Protein AF-U4LMP7-F1 (afdb_monomer_lite)

InterPro domains:
  IPR051383 Cytochrome c oxidase assembly protein COX19 [PTHR21107] (4-99)

Sequence (133 aa):
MSGFGRPPGALTFSPTPPQRGAFPLDHDGECKPIMTEYLACLKRVKGTNDMACRLIAKEYLKCRMERQLMAEDSFENLGFQDEKKAAPVSPVTEARSEAAAAASSSASNRLEELKRENARLVEERKKQEAEKR

Foldseek 3Di:
DDPPDDDPPPDPCPDDPPPVHPDPLCPVPPLVVLVVVLVVVCVVVVNDPDPVSVVSVVVSVVRSCVVVSDPDDDVVVVVDDDPVPPDDDDDDDDPDPPPPPVVVVVVVVVVVVVVVVVVVVVVVVVVVVVVVD

Radius of gyration: 27.57 Å; chains: 1; bounding box: 41×67×72 Å

Organism: Pyronema omphalodes (strain CBS 100304) (NCBI:txid1076935)

Secondary structure (DSSP, 8-state):
---TT--TT-------TTTT---TT-STTTTHHHHHHHHHHHHHTTT---HHHHHHHHHHHHHHHHTTSS----TTTTT---GGG---------S-TTSHHHHHHHHHHHHHHHHHHHHHHHHHHHHHHHHT-

Structure (mmCIF, N/CA/C/O backbone):
data_AF-U4LMP7-F1
#
_entry.id   AF-U4LMP7-F1
#
loop_
_atom_site.group_PDB
_atom_site.id
_atom_site.type_symbol
_atom_site.label_atom_id
_atom_site.label_alt_id
_atom_site.label_comp_id
_atom_site.label_asym_id
_atom_site.label_entity_id
_atom_site.label_seq_id
_atom_site.pdbx_PDB_ins_code
_atom_site.Cartn_x
_atom_site.Cartn_y
_atom_site.Cartn_z
_atom_site.occupancy
_atom_site.B_iso_or_equiv
_atom_site.auth_seq_id
_atom_site.auth_comp_id
_atom_site.auth_asym_id
_atom_site.auth_atom_id
_atom_site.pdbx_PDB_model_num
ATOM 1 N N . MET A 1 1 ? 29.467 -39.563 6.848 1.00 46.16 1 MET A N 1
ATOM 2 C CA . MET A 1 1 ? 29.168 -38.138 7.097 1.00 46.16 1 MET A CA 1
ATOM 3 C C . MET A 1 1 ? 27.807 -38.031 7.759 1.00 46.16 1 MET A C 1
ATOM 5 O O . MET A 1 1 ? 26.812 -38.446 7.184 1.00 46.16 1 MET A O 1
ATOM 9 N N . SER A 1 2 ? 27.826 -37.569 9.004 1.00 45.41 2 SER A N 1
ATOM 10 C CA . SER A 1 2 ? 26.698 -37.333 9.901 1.00 45.41 2 SER A CA 1
ATOM 11 C C . SER A 1 2 ? 25.654 -36.367 9.334 1.00 45.41 2 SER A C 1
ATOM 13 O O . SER A 1 2 ? 25.993 -35.248 8.970 1.00 45.41 2 SER A O 1
ATOM 15 N N . GLY A 1 3 ? 24.386 -36.776 9.353 1.00 61.34 3 GLY A N 1
ATOM 16 C CA . GLY A 1 3 ? 23.212 -35.907 9.225 1.00 61.34 3 GLY A CA 1
ATOM 17 C C . GLY A 1 3 ? 22.271 -36.118 10.413 1.00 61.34 3 GLY A C 1
ATOM 18 O O . GLY A 1 3 ? 21.114 -36.483 10.230 1.00 61.34 3 GLY A O 1
ATOM 19 N N . PHE A 1 4 ? 22.799 -35.981 11.634 1.00 54.69 4 PHE A N 1
ATOM 20 C CA . PHE A 1 4 ? 22.020 -36.026 12.873 1.00 54.69 4 PHE A CA 1
ATOM 21 C C . PHE A 1 4 ? 21.082 -34.808 12.919 1.00 54.69 4 PHE A C 1
ATOM 23 O O . PHE A 1 4 ? 21.565 -33.679 12.906 1.00 54.69 4 PHE A O 1
ATOM 30 N N . GLY A 1 5 ? 19.760 -35.028 12.975 1.00 63.28 5 GLY A N 1
ATOM 31 C CA . GLY A 1 5 ? 18.809 -33.968 13.349 1.00 63.28 5 GLY A CA 1
ATOM 32 C C . GLY A 1 5 ? 17.424 -33.954 12.693 1.00 63.28 5 GLY A C 1
ATOM 33 O O . GLY A 1 5 ? 16.629 -33.089 13.044 1.00 63.28 5 GLY A O 1
ATOM 34 N N . ARG A 1 6 ? 17.081 -34.857 11.764 1.00 64.62 6 ARG A N 1
ATOM 35 C CA . ARG A 1 6 ? 15.766 -34.816 11.094 1.00 64.62 6 ARG A CA 1
ATOM 36 C C . ARG A 1 6 ? 14.890 -36.004 11.521 1.00 64.62 6 ARG A C 1
ATOM 38 O O . ARG A 1 6 ? 15.272 -37.137 11.234 1.00 64.62 6 ARG A O 1
ATOM 45 N N . PRO A 1 7 ? 13.753 -35.787 12.214 1.00 69.69 7 PRO A N 1
ATOM 46 C CA . PRO A 1 7 ? 12.881 -36.881 12.628 1.00 69.69 7 PRO A CA 1
ATOM 47 C C . PRO A 1 7 ? 12.277 -37.593 11.401 1.00 69.69 7 PRO A C 1
ATOM 49 O O . PRO A 1 7 ? 11.914 -36.929 10.420 1.00 69.69 7 PRO A O 1
ATOM 52 N N . PRO A 1 8 ? 12.169 -38.934 11.424 1.00 52.03 8 PRO A N 1
ATOM 53 C CA . PRO A 1 8 ? 11.615 -39.713 10.324 1.00 52.03 8 PRO A CA 1
ATOM 54 C C . PRO A 1 8 ? 10.095 -39.516 10.297 1.00 52.03 8 PRO A C 1
ATOM 56 O O . PRO A 1 8 ? 9.380 -40.038 11.144 1.00 52.03 8 PRO A O 1
ATOM 59 N N . GLY A 1 9 ? 9.603 -38.714 9.351 1.00 57.78 9 GLY A N 1
ATOM 60 C CA . GLY A 1 9 ? 8.164 -38.459 9.206 1.00 57.78 9 GLY A CA 1
ATOM 61 C C . GLY A 1 9 ? 7.772 -37.056 8.747 1.00 57.78 9 GLY A C 1
ATOM 62 O O . GLY A 1 9 ? 6.583 -36.782 8.626 1.00 57.78 9 GLY A O 1
ATOM 63 N N . ALA A 1 10 ? 8.727 -36.161 8.467 1.00 59.50 10 ALA A N 1
ATOM 64 C CA . ALA A 1 10 ? 8.430 -34.862 7.865 1.00 59.50 10 ALA A CA 1
ATOM 65 C C . ALA A 1 10 ? 7.956 -35.039 6.410 1.00 59.50 10 ALA A C 1
ATOM 67 O O . ALA A 1 10 ? 8.739 -34.912 5.466 1.00 59.50 10 ALA A O 1
ATOM 68 N N . LEU A 1 11 ? 6.668 -35.356 6.250 1.00 59.97 11 LEU A N 1
ATOM 69 C CA . LEU A 1 11 ? 5.935 -35.212 5.003 1.00 59.97 11 LEU A CA 1
ATOM 70 C C . LEU A 1 11 ? 6.183 -33.787 4.512 1.00 59.97 11 LEU A C 1
ATOM 72 O O . LEU A 1 11 ? 5.855 -32.816 5.196 1.00 59.97 11 LEU A O 1
ATOM 76 N N . THR A 1 12 ? 6.794 -33.651 3.341 1.00 62.03 12 THR A N 1
ATOM 77 C CA . THR A 1 12 ? 6.853 -32.390 2.605 1.00 62.03 12 THR A CA 1
ATOM 78 C C . THR A 1 12 ? 5.440 -32.058 2.136 1.00 62.03 12 THR A C 1
ATOM 80 O O . THR A 1 12 ? 5.097 -32.231 0.971 1.00 62.03 12 THR A O 1
ATOM 83 N N . PHE A 1 13 ? 4.586 -31.643 3.068 1.00 59.53 13 PHE A N 1
ATOM 84 C CA . PHE A 1 13 ? 3.285 -31.085 2.765 1.00 59.53 13 PHE A CA 1
ATOM 85 C C . PHE A 1 13 ? 3.530 -29.636 2.371 1.00 59.53 13 PHE A C 1
ATOM 87 O O . PHE A 1 13 ? 3.529 -28.734 3.207 1.00 59.53 13 PHE A O 1
ATOM 94 N N . SER A 1 14 ? 3.821 -29.421 1.092 1.00 60.25 14 SER A N 1
ATOM 95 C CA . SER A 1 14 ? 3.554 -28.131 0.472 1.00 60.25 14 SER A CA 1
ATOM 96 C C . SER A 1 14 ? 2.038 -27.972 0.535 1.00 60.25 14 SER A C 1
ATOM 98 O O . SER A 1 14 ? 1.348 -28.690 -0.189 1.00 60.25 14 SER A O 1
ATOM 100 N N . PRO A 1 15 ? 1.483 -27.148 1.440 1.00 57.06 15 PRO A N 1
ATOM 101 C CA . PRO A 1 15 ? 0.041 -27.048 1.535 1.00 57.06 15 PRO A CA 1
ATOM 102 C C . PRO A 1 15 ? -0.488 -26.532 0.204 1.00 57.06 15 PRO A C 1
ATOM 104 O O . PRO A 1 15 ? -0.069 -25.478 -0.276 1.00 57.06 15 PRO A O 1
ATOM 107 N N . THR A 1 16 ? -1.414 -27.275 -0.388 1.00 58.03 16 THR A N 1
ATOM 108 C CA . THR A 1 16 ? -2.254 -26.760 -1.462 1.00 58.03 16 THR A CA 1
ATOM 109 C C . THR A 1 16 ? -3.022 -25.550 -0.911 1.00 58.03 16 THR A C 1
ATOM 111 O O . THR A 1 16 ? -3.721 -25.695 0.101 1.00 58.03 16 THR A O 1
ATOM 114 N N . PRO A 1 17 ? -2.888 -24.352 -1.510 1.00 60.59 17 PRO A N 1
ATOM 115 C CA . PRO A 1 17 ? -3.699 -23.188 -1.149 1.00 60.59 17 PRO A CA 1
ATOM 116 C C . PRO A 1 17 ? -5.164 -23.563 -1.402 1.00 60.59 17 PRO A C 1
ATOM 118 O O . PRO A 1 17 ? -5.506 -23.856 -2.547 1.00 60.59 17 PRO A O 1
ATOM 121 N N . PRO A 1 18 ? -5.967 -23.784 -0.344 1.00 58.97 18 PRO A N 1
ATOM 122 C CA . PRO A 1 18 ? -6.523 -22.737 0.520 1.00 58.97 18 PRO A CA 1
ATOM 123 C C . PRO A 1 18 ? -6.313 -22.970 2.032 1.00 58.97 18 PRO A C 1
ATOM 125 O O . PRO A 1 18 ? -6.780 -22.180 2.847 1.00 58.97 18 PRO A O 1
ATOM 128 N N . GLN A 1 19 ? -5.591 -24.021 2.442 1.00 54.03 19 GLN A N 1
ATOM 129 C CA . GLN A 1 19 ? -5.503 -24.410 3.862 1.00 54.03 19 GLN A CA 1
ATOM 130 C C . GLN A 1 19 ? -4.671 -23.477 4.758 1.00 54.03 19 GLN A C 1
ATOM 132 O O . GLN A 1 19 ? -4.790 -23.549 5.977 1.00 54.03 19 GLN A O 1
ATOM 137 N N . ARG A 1 20 ? -3.837 -22.595 4.193 1.00 58.16 20 ARG A N 1
ATOM 138 C CA . ARG A 1 20 ? -3.100 -21.578 4.972 1.00 58.16 20 ARG A CA 1
ATOM 139 C C . ARG A 1 20 ? -3.718 -20.181 4.928 1.00 58.16 20 ARG A C 1
ATOM 141 O O . ARG A 1 20 ? -3.137 -19.271 5.504 1.00 58.16 20 ARG A O 1
ATOM 148 N N . GLY A 1 21 ? -4.883 -20.034 4.291 1.00 53.75 21 GLY A N 1
ATOM 149 C CA . GLY A 1 21 ? -5.523 -18.743 4.072 1.00 53.75 21 GLY A CA 1
ATOM 150 C C . GLY A 1 21 ? -4.747 -17.913 3.052 1.00 53.75 21 GLY A C 1
ATOM 151 O O . GLY A 1 21 ? -3.651 -17.430 3.324 1.00 53.75 21 GLY A O 1
ATOM 152 N N . ALA A 1 22 ? -5.320 -17.716 1.865 1.00 60.25 22 ALA A N 1
ATOM 153 C CA . ALA A 1 22 ? -5.010 -16.498 1.131 1.00 60.25 22 ALA A CA 1
ATOM 154 C C . ALA A 1 22 ? -5.530 -15.371 2.024 1.00 60.25 22 ALA A C 1
ATOM 156 O O . ALA A 1 22 ? -6.730 -15.295 2.286 1.00 60.25 22 ALA A O 1
ATOM 157 N N . PHE A 1 23 ? -4.613 -14.627 2.638 1.00 48.81 23 PHE A N 1
ATOM 158 C CA . PHE A 1 23 ? -4.966 -13.567 3.569 1.00 48.81 23 PHE A CA 1
ATOM 159 C C . PHE A 1 23 ? -5.995 -12.651 2.878 1.00 48.81 23 PHE A C 1
ATOM 161 O O . PHE A 1 23 ? -5.770 -12.313 1.715 1.00 48.81 23 PHE A O 1
ATOM 168 N N . PRO A 1 24 ? -7.095 -12.247 3.537 1.00 64.50 24 PRO A N 1
ATOM 169 C CA . PRO A 1 24 ? -8.194 -11.485 2.923 1.00 64.50 24 PRO A CA 1
ATOM 170 C C . PRO A 1 24 ? -7.808 -10.177 2.197 1.00 64.50 24 PRO A C 1
ATOM 172 O O . PRO A 1 24 ? -8.667 -9.552 1.591 1.00 64.50 24 PRO A O 1
ATOM 175 N N . LEU A 1 25 ? -6.539 -9.747 2.260 1.00 61.91 25 LEU A N 1
ATOM 176 C CA . LEU A 1 25 ? -5.982 -8.610 1.512 1.00 61.91 25 LEU A CA 1
ATOM 177 C C . LEU A 1 25 ? -5.578 -8.932 0.064 1.00 61.91 25 LEU A C 1
ATOM 179 O O . LEU A 1 25 ? -5.312 -7.998 -0.687 1.00 61.91 25 LEU A O 1
ATOM 183 N N . ASP A 1 26 ? -5.470 -10.201 -0.334 1.00 62.09 26 ASP A N 1
ATOM 184 C CA . ASP A 1 26 ? -5.129 -10.591 -1.713 1.00 62.09 26 ASP A CA 1
ATOM 185 C C . ASP A 1 26 ? -6.411 -10.991 -2.458 1.00 62.09 26 ASP A C 1
ATOM 187 O O . ASP A 1 26 ? -6.588 -12.127 -2.900 1.00 62.09 26 ASP A O 1
ATOM 191 N N . HIS A 1 27 ? -7.345 -10.040 -2.537 1.00 61.75 27 HIS A N 1
ATOM 192 C CA . HIS A 1 27 ? -8.540 -10.147 -3.367 1.00 61.75 27 HIS A CA 1
ATOM 193 C C . HIS A 1 27 ? -8.081 -10.207 -4.831 1.00 61.75 27 HIS A C 1
ATOM 195 O O . HIS A 1 27 ? -7.633 -9.216 -5.404 1.00 61.75 27 HIS A O 1
ATOM 201 N N . ASP A 1 28 ? -8.051 -11.423 -5.381 1.00 71.12 28 ASP A N 1
ATOM 202 C CA . ASP A 1 28 ? -7.854 -11.787 -6.793 1.00 71.12 28 ASP A CA 1
ATOM 203 C C . ASP A 1 28 ? -6.539 -11.338 -7.470 1.00 71.12 28 ASP A C 1
ATOM 205 O O . ASP A 1 28 ? -6.179 -11.807 -8.552 1.00 71.12 28 ASP A O 1
ATOM 209 N N . GLY A 1 29 ? -5.719 -10.530 -6.798 1.00 83.88 29 GLY A N 1
ATOM 210 C CA . GLY A 1 29 ? -4.468 -10.009 -7.324 1.00 83.88 29 GLY A CA 1
ATOM 211 C C . GLY A 1 29 ? -4.620 -8.849 -8.299 1.00 83.88 29 GLY A C 1
ATOM 212 O O . GLY A 1 29 ? -3.830 -8.753 -9.237 1.00 83.88 29 GLY A O 1
ATOM 213 N N . GLU A 1 30 ? -5.588 -7.961 -8.084 1.00 85.50 30 GLU A N 1
ATOM 214 C CA . GLU A 1 30 ? -5.858 -6.816 -8.968 1.00 85.50 30 GLU A CA 1
ATOM 215 C C . GLU A 1 30 ? -4.627 -5.916 -9.201 1.00 85.50 30 GLU A C 1
ATOM 217 O O . GLU A 1 30 ? -4.406 -5.431 -10.308 1.00 85.50 30 GLU A O 1
ATOM 222 N N . CYS A 1 31 ? -3.771 -5.748 -8.185 1.00 90.75 31 CYS A N 1
ATOM 223 C CA . CYS A 1 31 ? -2.555 -4.927 -8.261 1.00 90.75 31 CYS A CA 1
ATOM 224 C C . CYS A 1 31 ? -1.273 -5.723 -8.590 1.00 90.75 31 CYS A C 1
ATOM 226 O O . CYS A 1 31 ? -0.173 -5.162 -8.570 1.00 90.75 31 CYS A O 1
ATOM 228 N N . LYS A 1 32 ? -1.380 -7.023 -8.919 1.00 90.38 32 LYS A N 1
ATOM 229 C CA . LYS A 1 32 ? -0.237 -7.864 -9.325 1.00 90.38 32 LYS A CA 1
ATOM 230 C C . LYS A 1 32 ? 0.570 -7.335 -10.521 1.00 90.38 32 LYS A C 1
ATOM 232 O O . LYS A 1 32 ? 1.792 -7.461 -10.443 1.00 90.38 32 LYS A O 1
ATOM 237 N N . PRO A 1 33 ? 0.002 -6.748 -11.598 1.00 92.62 33 PRO A N 1
ATOM 238 C CA . PRO A 1 33 ? 0.827 -6.294 -12.724 1.00 92.62 33 PRO A CA 1
ATOM 239 C C . PRO A 1 33 ? 1.862 -5.248 -12.284 1.00 92.62 33 PRO A C 1
ATOM 241 O O . PRO A 1 33 ? 3.061 -5.440 -12.486 1.00 92.62 33 PRO A O 1
ATOM 244 N N . ILE A 1 34 ? 1.427 -4.233 -11.534 1.00 93.12 34 ILE A N 1
ATOM 245 C CA . ILE A 1 34 ? 2.300 -3.167 -11.019 1.00 93.12 34 ILE A CA 1
ATOM 246 C C . ILE A 1 34 ? 3.324 -3.737 -10.021 1.00 93.12 34 ILE A C 1
ATOM 248 O O . ILE A 1 34 ? 4.500 -3.370 -10.033 1.00 93.12 34 ILE A O 1
ATOM 252 N N . MET A 1 35 ? 2.919 -4.712 -9.197 1.00 91.94 35 MET A N 1
ATOM 253 C CA . MET A 1 35 ? 3.837 -5.426 -8.301 1.00 91.94 35 MET A CA 1
ATOM 254 C C . MET A 1 35 ? 4.966 -6.116 -9.074 1.00 91.94 35 MET A C 1
ATOM 256 O O . MET A 1 35 ? 6.131 -6.049 -8.674 1.00 91.94 35 MET A O 1
ATOM 260 N N . THR A 1 36 ? 4.641 -6.795 -10.178 1.00 94.31 36 THR A N 1
ATOM 261 C CA . THR A 1 36 ? 5.651 -7.493 -10.981 1.00 94.31 36 THR A CA 1
ATOM 262 C C . THR A 1 36 ? 6.629 -6.525 -11.634 1.00 94.31 36 THR A C 1
ATOM 264 O O . THR A 1 36 ? 7.829 -6.807 -11.662 1.00 94.31 36 THR A O 1
ATOM 267 N N . GLU A 1 37 ? 6.155 -5.361 -12.075 1.00 95.00 37 GLU A N 1
ATOM 268 C CA . GLU A 1 37 ? 6.998 -4.296 -12.619 1.00 95.00 37 GLU A CA 1
ATOM 269 C C . GLU A 1 37 ? 7.931 -3.713 -11.559 1.00 95.00 37 GLU A C 1
ATOM 271 O O . GLU A 1 37 ? 9.132 -3.568 -11.807 1.00 95.00 37 GLU A O 1
ATOM 276 N N . TYR A 1 38 ? 7.423 -3.474 -10.348 1.00 94.38 38 TYR A N 1
ATOM 277 C CA . TYR A 1 38 ? 8.231 -3.013 -9.222 1.00 94.38 38 TYR A CA 1
ATOM 278 C C . TYR A 1 38 ? 9.340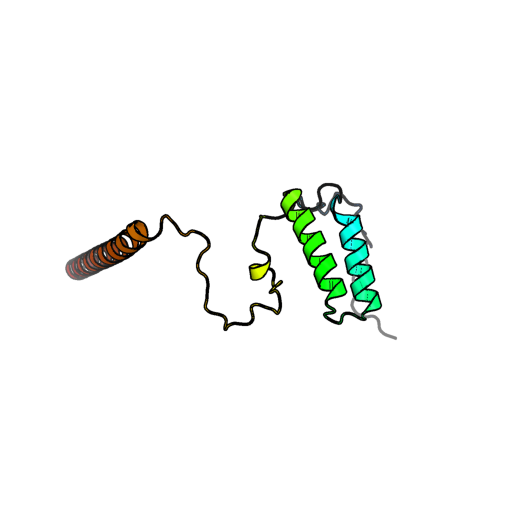 -4.015 -8.879 1.00 94.38 38 TYR A C 1
ATOM 280 O O . TYR A 1 38 ? 10.515 -3.653 -8.785 1.00 94.38 38 TYR A O 1
ATOM 288 N N . LEU A 1 39 ? 8.998 -5.301 -8.763 1.00 93.25 39 LEU A N 1
ATOM 289 C CA . LEU A 1 39 ? 9.976 -6.355 -8.492 1.00 93.25 39 LEU A CA 1
ATOM 290 C C . LEU A 1 39 ? 10.992 -6.50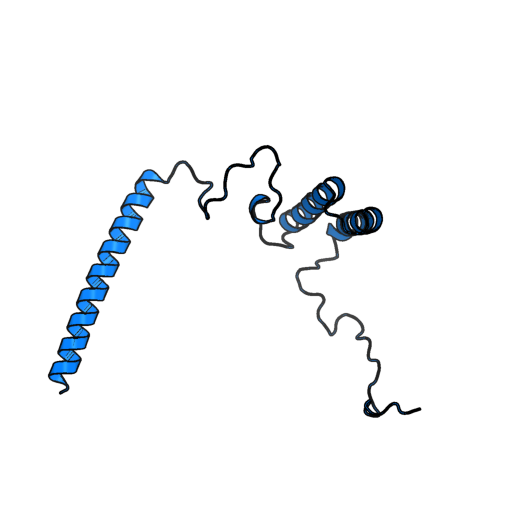5 -9.629 1.00 93.25 39 LEU A C 1
ATOM 292 O O . LEU A 1 39 ? 12.170 -6.762 -9.374 1.00 93.25 39 LEU A O 1
ATOM 296 N N . ALA A 1 40 ? 10.568 -6.340 -10.883 1.00 95.12 40 ALA A N 1
ATOM 297 C CA . ALA A 1 40 ? 11.476 -6.319 -12.022 1.00 95.12 40 ALA A CA 1
ATOM 298 C C . ALA A 1 40 ? 12.419 -5.109 -11.962 1.00 95.12 40 ALA A C 1
ATOM 300 O O . ALA A 1 40 ? 13.607 -5.253 -12.247 1.00 95.12 40 ALA A O 1
ATOM 301 N N . CYS A 1 41 ? 11.926 -3.941 -11.543 1.00 95.75 41 CYS A N 1
ATOM 302 C CA . CYS A 1 41 ? 12.743 -2.752 -11.324 1.00 95.75 41 CYS A CA 1
ATOM 303 C C . CYS A 1 41 ? 13.810 -2.997 -10.253 1.00 95.75 41 CYS A C 1
ATOM 305 O O . CYS A 1 41 ? 14.996 -2.847 -10.539 1.00 95.75 41 CYS A O 1
ATOM 307 N N . LEU A 1 42 ? 13.417 -3.494 -9.074 1.00 93.75 42 LEU A N 1
ATOM 308 C CA . LEU A 1 42 ? 14.350 -3.816 -7.989 1.00 93.75 42 LEU A CA 1
ATOM 309 C C . LEU A 1 42 ? 15.443 -4.796 -8.428 1.00 93.75 42 LEU A C 1
ATOM 311 O O . LEU A 1 42 ? 16.612 -4.616 -8.087 1.00 93.75 42 LEU A O 1
ATOM 315 N N . LYS A 1 43 ? 15.083 -5.817 -9.216 1.00 94.44 43 LYS A N 1
ATOM 316 C CA . LYS A 1 43 ? 16.052 -6.773 -9.770 1.00 94.44 43 LYS A CA 1
ATOM 317 C C . LYS A 1 43 ? 17.050 -6.099 -10.714 1.00 94.44 43 LYS A C 1
ATOM 319 O O . LYS A 1 43 ? 18.235 -6.416 -10.651 1.00 94.44 43 LYS A O 1
ATOM 324 N N . ARG A 1 44 ? 16.599 -5.165 -11.561 1.00 93.75 44 ARG A N 1
ATOM 325 C CA . ARG A 1 44 ? 17.469 -4.423 -12.495 1.00 93.75 44 ARG A CA 1
ATOM 326 C C . ARG A 1 44 ? 18.464 -3.533 -11.760 1.00 93.75 44 ARG A C 1
ATOM 328 O O . ARG A 1 44 ? 19.648 -3.558 -12.083 1.00 93.75 44 ARG A O 1
ATOM 335 N N . VAL A 1 45 ? 18.003 -2.806 -10.745 1.00 93.62 45 VAL A N 1
ATOM 336 C CA . VAL A 1 45 ? 18.844 -1.880 -9.968 1.00 93.62 45 VAL A CA 1
ATOM 337 C C . VAL A 1 45 ? 19.609 -2.575 -8.832 1.00 93.62 45 VAL A C 1
ATOM 339 O O . VAL A 1 45 ? 20.249 -1.923 -8.018 1.00 93.62 45 VAL A O 1
ATOM 342 N N . LYS A 1 46 ? 19.578 -3.916 -8.764 1.00 92.25 46 LYS A N 1
ATOM 343 C CA . LYS A 1 46 ? 20.239 -4.726 -7.719 1.00 92.25 46 LYS A CA 1
ATOM 344 C C . LYS A 1 46 ? 19.833 -4.321 -6.294 1.00 92.25 46 LYS A C 1
ATOM 346 O O . LYS A 1 46 ? 20.641 -4.378 -5.371 1.00 92.25 46 LYS A O 1
ATOM 351 N N . GLY A 1 47 ? 18.576 -3.917 -6.120 1.00 83.12 47 GLY A N 1
ATOM 352 C CA . GLY A 1 47 ? 18.023 -3.514 -4.828 1.00 83.12 47 GLY A CA 1
ATOM 353 C C . GLY A 1 47 ? 18.485 -2.142 -4.330 1.00 83.12 47 GLY A C 1
ATOM 354 O O . GLY A 1 47 ? 18.254 -1.827 -3.164 1.00 83.12 47 GLY A O 1
ATOM 355 N N . THR A 1 48 ? 19.121 -1.315 -5.168 1.00 86.50 48 THR A N 1
ATOM 356 C CA . THR A 1 48 ? 19.354 0.091 -4.820 1.00 86.50 48 THR A CA 1
ATOM 357 C C . THR A 1 48 ? 18.034 0.871 -4.813 1.00 86.50 48 THR A C 1
ATOM 359 O O . THR A 1 48 ? 17.080 0.540 -5.520 1.00 86.50 48 THR A O 1
ATOM 362 N N . ASN A 1 49 ? 17.960 1.914 -3.982 1.00 80.25 49 ASN A N 1
ATOM 363 C CA . ASN A 1 49 ? 16.795 2.800 -3.905 1.00 80.25 49 ASN A CA 1
ATOM 364 C C . ASN A 1 49 ? 16.796 3.800 -5.070 1.00 80.25 49 ASN A C 1
ATOM 366 O O . ASN A 1 49 ? 17.017 4.993 -4.878 1.00 80.25 49 ASN A O 1
ATOM 370 N N . ASP A 1 50 ? 16.574 3.299 -6.281 1.00 89.50 50 ASP A N 1
ATOM 371 C CA . ASP A 1 50 ? 16.443 4.130 -7.473 1.00 89.50 50 ASP A CA 1
ATOM 372 C C . ASP A 1 50 ? 15.083 4.851 -7.495 1.00 89.50 50 ASP A C 1
ATOM 374 O O . ASP A 1 50 ? 14.045 4.283 -7.128 1.00 89.50 50 ASP A O 1
ATOM 378 N N . MET A 1 51 ? 15.080 6.103 -7.955 1.00 89.19 51 MET A N 1
ATOM 379 C CA . MET A 1 51 ? 13.864 6.905 -8.088 1.00 89.19 51 MET A CA 1
ATOM 380 C C . MET A 1 51 ? 12.865 6.275 -9.059 1.00 89.19 51 MET A C 1
ATOM 382 O O . MET A 1 51 ? 11.662 6.325 -8.804 1.00 89.19 51 MET A O 1
ATOM 386 N N . ALA A 1 52 ? 13.337 5.594 -10.107 1.00 89.69 52 ALA A N 1
ATOM 387 C CA . ALA A 1 52 ? 12.469 4.879 -11.036 1.00 89.69 52 ALA A CA 1
ATOM 388 C C . ALA A 1 52 ? 11.643 3.791 -10.326 1.00 89.69 52 ALA A C 1
ATOM 390 O O . ALA A 1 52 ? 10.436 3.690 -10.536 1.00 89.69 52 ALA A O 1
ATOM 391 N N . CYS A 1 53 ? 12.254 3.017 -9.420 1.00 93.88 53 CYS A N 1
ATOM 392 C CA . CYS A 1 53 ? 11.536 1.971 -8.685 1.00 93.88 53 CYS A CA 1
ATOM 393 C C . CYS A 1 53 ? 10.616 2.546 -7.604 1.00 93.88 53 CYS A C 1
ATOM 395 O O . CYS A 1 53 ? 9.589 1.944 -7.291 1.00 93.88 53 CYS A O 1
ATOM 397 N N . ARG A 1 54 ? 10.953 3.716 -7.047 1.00 92.38 54 ARG A N 1
ATOM 398 C CA . ARG A 1 54 ? 10.086 4.429 -6.101 1.00 92.38 54 ARG A CA 1
ATOM 399 C C . ARG A 1 54 ? 8.793 4.906 -6.755 1.00 92.38 54 ARG A C 1
ATOM 401 O O . ARG A 1 54 ? 7.738 4.770 -6.147 1.00 92.38 54 ARG A O 1
ATOM 408 N N . LEU A 1 55 ? 8.838 5.392 -7.994 1.00 92.56 55 LEU A N 1
ATOM 409 C CA . LEU A 1 55 ? 7.621 5.780 -8.716 1.00 92.56 55 LEU A CA 1
ATOM 410 C C . LEU A 1 55 ? 6.674 4.585 -8.909 1.00 92.56 55 LEU A C 1
ATOM 412 O O . LEU A 1 55 ? 5.495 4.683 -8.581 1.00 92.56 55 LEU A O 1
ATOM 416 N N . ILE A 1 56 ? 7.210 3.426 -9.301 1.00 94.31 56 ILE A N 1
ATOM 417 C CA . ILE A 1 56 ? 6.413 2.199 -9.471 1.00 94.31 56 ILE A CA 1
ATOM 418 C C . ILE A 1 56 ? 5.860 1.709 -8.119 1.00 94.31 56 ILE A C 1
ATOM 420 O O . ILE A 1 56 ? 4.715 1.270 -8.023 1.00 94.31 56 ILE A O 1
ATOM 424 N N . ALA A 1 57 ? 6.637 1.829 -7.037 1.00 93.62 57 ALA A N 1
ATOM 425 C CA . ALA A 1 57 ? 6.161 1.504 -5.691 1.00 93.62 57 ALA A CA 1
ATOM 426 C C . ALA A 1 57 ? 4.994 2.405 -5.250 1.00 93.62 57 ALA A C 1
ATOM 428 O O . ALA A 1 57 ? 4.046 1.923 -4.627 1.00 93.62 57 ALA A O 1
ATOM 429 N N . LYS A 1 58 ? 5.039 3.697 -5.599 1.00 93.62 58 LYS A N 1
ATOM 430 C CA . LYS A 1 58 ? 3.966 4.660 -5.320 1.00 93.62 58 LYS A CA 1
ATOM 431 C C . LYS A 1 58 ? 2.671 4.258 -6.029 1.00 93.62 58 LYS A C 1
ATOM 433 O O . LYS A 1 58 ? 1.616 4.229 -5.400 1.00 93.62 58 LYS A O 1
ATOM 438 N N . GLU A 1 59 ? 2.754 3.892 -7.306 1.00 94.19 59 GLU A N 1
ATOM 439 C CA . GLU A 1 59 ? 1.610 3.414 -8.093 1.00 94.19 59 GLU A CA 1
ATOM 440 C C . GLU A 1 59 ? 1.036 2.104 -7.546 1.00 94.19 59 GLU A C 1
ATOM 442 O O . GLU A 1 59 ? -0.182 1.954 -7.436 1.00 94.19 59 GLU A O 1
ATOM 447 N N . TYR A 1 60 ? 1.903 1.180 -7.124 1.00 94.06 60 TYR A N 1
ATOM 448 C CA . TYR A 1 60 ? 1.477 -0.079 -6.521 1.00 94.06 60 TYR A CA 1
ATOM 449 C C . TYR A 1 60 ? 0.672 0.147 -5.235 1.00 94.06 60 TYR A C 1
ATOM 451 O O . TYR A 1 60 ? -0.399 -0.434 -5.055 1.00 94.06 60 TYR A O 1
ATOM 459 N N . LEU A 1 61 ? 1.153 1.023 -4.351 1.00 93.69 61 LEU A N 1
ATOM 460 C CA . LEU A 1 61 ? 0.448 1.361 -3.113 1.00 93.69 61 LEU A CA 1
ATOM 461 C C . LEU A 1 61 ? -0.849 2.125 -3.388 1.00 93.69 61 LEU A C 1
ATOM 463 O O . LEU A 1 61 ? -1.856 1.850 -2.738 1.00 93.69 61 LEU A O 1
ATOM 467 N N . LYS A 1 62 ? -0.860 3.007 -4.395 1.00 93.50 62 LYS A N 1
ATOM 468 C CA . LYS A 1 62 ? -2.077 3.691 -4.846 1.00 93.50 62 LYS A CA 1
ATOM 469 C C . LYS A 1 62 ? -3.157 2.698 -5.272 1.00 93.50 62 LYS A C 1
ATOM 471 O O . LYS A 1 62 ? -4.277 2.784 -4.785 1.00 93.50 62 LYS A O 1
ATOM 476 N N . CYS A 1 63 ? -2.798 1.716 -6.101 1.00 93.81 63 CYS A N 1
ATOM 477 C CA . CYS A 1 63 ? -3.718 0.666 -6.537 1.00 93.81 63 CYS A CA 1
ATOM 478 C C . CYS A 1 63 ? -4.334 -0.076 -5.341 1.00 93.81 63 CYS A C 1
ATOM 480 O O . CYS A 1 63 ? -5.537 -0.326 -5.313 1.00 93.81 63 CYS A O 1
ATOM 482 N N . ARG A 1 64 ? -3.533 -0.378 -4.311 1.00 91.81 64 ARG A N 1
ATOM 483 C CA . ARG A 1 64 ? -4.025 -1.073 -3.113 1.00 91.81 64 ARG A CA 1
ATOM 484 C C . ARG A 1 64 ? -4.989 -0.231 -2.280 1.00 91.81 64 ARG A C 1
ATOM 486 O O . ARG A 1 64 ? -5.931 -0.796 -1.737 1.00 91.81 64 ARG A O 1
ATOM 493 N N . MET A 1 65 ? -4.775 1.080 -2.193 1.00 92.50 65 MET A N 1
ATOM 494 C CA . MET A 1 65 ? -5.699 1.996 -1.512 1.00 92.50 65 MET A CA 1
ATOM 495 C C . MET A 1 65 ? -7.016 2.137 -2.289 1.00 92.50 65 MET A C 1
ATOM 497 O O . MET A 1 65 ? -8.086 1.972 -1.713 1.00 92.50 65 MET A O 1
ATOM 501 N N . GLU A 1 66 ? -6.948 2.333 -3.612 1.00 92.12 66 GLU A N 1
ATOM 502 C CA . GLU A 1 66 ? -8.127 2.470 -4.488 1.00 92.12 66 GLU A CA 1
ATOM 503 C C . GLU A 1 66 ? -9.020 1.220 -4.483 1.00 92.12 66 GLU A C 1
ATOM 505 O O . GLU A 1 66 ? -10.243 1.321 -4.554 1.00 92.12 66 GLU A O 1
ATOM 510 N N . ARG A 1 67 ? -8.411 0.035 -4.380 1.00 88.38 67 ARG A N 1
ATOM 511 C CA . ARG A 1 67 ? -9.105 -1.261 -4.323 1.00 88.38 67 ARG A CA 1
ATOM 512 C C . ARG A 1 67 ? -9.481 -1.691 -2.908 1.00 88.38 67 ARG A C 1
ATOM 514 O O . ARG A 1 67 ? -9.927 -2.816 -2.714 1.00 88.38 67 ARG A O 1
ATOM 521 N N . GLN A 1 68 ? -9.278 -0.822 -1.916 1.00 87.94 68 GLN A N 1
ATOM 522 C CA . GLN A 1 68 ? -9.560 -1.106 -0.506 1.00 87.94 68 GLN A CA 1
ATOM 523 C C . GLN A 1 68 ? -8.827 -2.366 0.013 1.00 87.94 68 GLN A C 1
ATOM 525 O O . GLN A 1 68 ? -9.247 -2.997 0.980 1.00 87.94 68 GLN A O 1
ATOM 53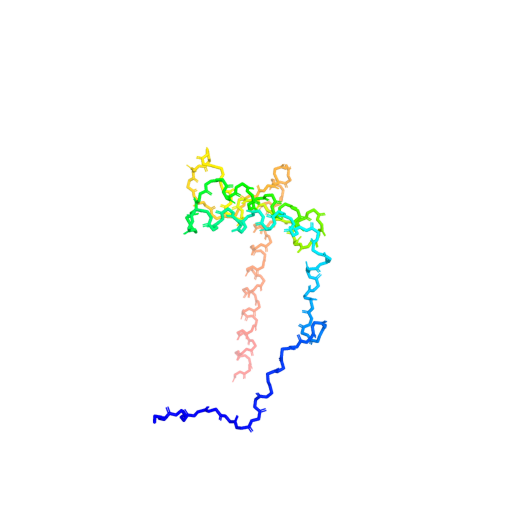0 N N . LEU A 1 69 ? -7.687 -2.710 -0.606 1.00 84.69 69 LEU A N 1
ATOM 531 C CA . LEU A 1 69 ? -6.767 -3.784 -0.195 1.00 84.69 69 LEU A CA 1
ATOM 532 C C . LEU A 1 69 ? -5.777 -3.311 0.886 1.00 84.69 69 LEU A C 1
ATOM 534 O O . LEU A 1 69 ? -4.907 -4.070 1.328 1.00 84.69 69 LEU A O 1
ATOM 538 N N . MET A 1 70 ? -5.847 -2.029 1.245 1.00 86.06 70 MET A N 1
ATOM 539 C CA . MET A 1 70 ? -5.102 -1.363 2.306 1.00 86.06 70 MET A CA 1
ATOM 540 C C . MET A 1 70 ? -5.898 -0.135 2.770 1.00 86.06 70 MET A C 1
ATOM 542 O O . MET A 1 70 ? -6.647 0.440 1.983 1.00 86.06 70 MET A O 1
ATOM 546 N N . ALA A 1 71 ? -5.726 0.272 4.030 1.00 88.69 71 ALA A N 1
ATOM 547 C CA . ALA A 1 71 ? -6.238 1.556 4.499 1.00 88.69 71 ALA A CA 1
ATOM 548 C C . ALA A 1 71 ? -5.589 2.712 3.720 1.00 88.69 71 ALA A C 1
ATOM 550 O O . ALA A 1 71 ? -4.414 2.638 3.352 1.00 88.69 71 ALA A O 1
ATOM 551 N N . GLU A 1 72 ? -6.361 3.766 3.474 1.00 89.00 72 GLU A N 1
ATOM 552 C CA . GLU A 1 72 ? -5.871 4.977 2.823 1.00 89.00 72 GLU A CA 1
ATOM 553 C C . GLU A 1 72 ? -4.924 5.725 3.771 1.00 89.00 72 GLU A C 1
ATOM 555 O O . GLU A 1 72 ? -5.299 6.065 4.894 1.00 89.00 72 GLU A O 1
ATOM 560 N N . ASP A 1 73 ? -3.693 5.975 3.321 1.00 90.69 73 ASP A N 1
ATOM 561 C CA . ASP A 1 73 ? -2.678 6.727 4.064 1.00 90.69 73 ASP A CA 1
ATOM 562 C C . ASP A 1 73 ? -1.991 7.738 3.135 1.00 90.69 73 ASP A C 1
ATOM 564 O O . ASP A 1 73 ? -2.030 7.622 1.905 1.00 90.69 73 ASP A O 1
ATOM 568 N N . SER A 1 74 ? -1.358 8.755 3.712 1.00 90.25 74 SER A N 1
ATOM 569 C CA . SER A 1 74 ? -0.609 9.736 2.940 1.00 90.25 74 SER A CA 1
ATOM 570 C C . SER A 1 74 ? 0.715 9.143 2.450 1.00 90.25 74 SER A C 1
ATOM 572 O O . SER A 1 74 ? 1.406 8.387 3.136 1.00 90.25 74 SER A O 1
ATOM 574 N N . PHE A 1 75 ? 1.123 9.525 1.241 1.00 89.81 75 PHE A N 1
ATOM 575 C CA . PHE A 1 75 ? 2.396 9.079 0.674 1.00 89.81 75 PHE A CA 1
ATOM 576 C C . PHE A 1 75 ? 3.614 9.561 1.481 1.00 89.81 75 PHE A C 1
ATOM 578 O O . PHE A 1 75 ? 4.641 8.885 1.485 1.00 89.81 75 PHE A O 1
ATOM 585 N N . GLU A 1 76 ? 3.488 10.668 2.217 1.00 89.06 76 GLU A N 1
ATOM 586 C CA . GLU A 1 76 ? 4.524 11.175 3.125 1.00 89.06 76 GLU A CA 1
ATOM 587 C C . GLU A 1 76 ? 4.788 10.192 4.280 1.00 89.06 76 GLU A C 1
ATOM 589 O O . GLU A 1 76 ? 5.947 9.887 4.572 1.00 89.06 76 GLU A O 1
ATOM 594 N N . ASN A 1 77 ? 3.728 9.625 4.873 1.00 88.25 77 ASN A N 1
ATOM 595 C CA . ASN A 1 77 ? 3.825 8.613 5.934 1.00 88.25 77 ASN A CA 1
ATOM 596 C C . ASN A 1 77 ? 4.399 7.287 5.419 1.00 88.25 77 ASN A C 1
ATOM 598 O O . ASN A 1 77 ? 5.094 6.574 6.141 1.00 88.25 77 ASN A O 1
ATOM 602 N N . LEU A 1 78 ? 4.155 6.984 4.143 1.00 87.75 78 LEU A N 1
ATOM 603 C CA . LEU A 1 78 ? 4.679 5.804 3.453 1.00 87.75 78 LEU A CA 1
ATOM 604 C C . LEU A 1 78 ? 6.126 5.993 2.952 1.00 87.75 78 LEU A C 1
ATOM 606 O O . LEU A 1 78 ? 6.666 5.114 2.279 1.00 87.75 78 LEU A O 1
ATOM 610 N N . GLY A 1 79 ? 6.768 7.120 3.278 1.00 87.19 79 GLY A N 1
ATOM 611 C CA . GLY A 1 79 ? 8.172 7.384 2.959 1.00 87.19 79 GLY A CA 1
ATOM 612 C C . GLY A 1 79 ? 8.423 7.928 1.550 1.00 87.19 79 GLY A C 1
ATOM 613 O O . GLY A 1 79 ? 9.576 7.974 1.115 1.00 87.19 79 GLY A O 1
ATOM 614 N N . PHE A 1 80 ? 7.384 8.369 0.837 1.00 87.38 80 PHE A N 1
ATOM 615 C CA . PHE A 1 80 ? 7.514 9.103 -0.422 1.00 87.38 80 PHE A CA 1
ATOM 616 C C . PHE A 1 80 ? 7.494 10.600 -0.134 1.00 87.38 80 PHE A C 1
ATOM 618 O O . PHE A 1 80 ? 6.461 11.258 -0.234 1.00 87.38 80 PHE A O 1
ATOM 625 N N . GLN A 1 81 ? 8.653 11.137 0.236 1.00 80.38 81 GLN A N 1
ATOM 626 C CA . GLN A 1 81 ? 8.841 12.580 0.303 1.00 80.38 81 GLN A CA 1
ATOM 627 C C . GLN A 1 81 ? 9.387 13.065 -1.036 1.00 80.38 81 GLN A C 1
ATOM 629 O O . GLN A 1 81 ? 10.440 12.611 -1.484 1.00 80.38 81 GLN A O 1
ATOM 634 N N . ASP A 1 82 ? 8.663 13.971 -1.689 1.00 67.62 82 ASP A N 1
ATOM 635 C CA . ASP A 1 82 ? 9.181 14.670 -2.856 1.00 67.62 82 ASP A CA 1
ATOM 636 C C . ASP A 1 82 ? 10.395 15.503 -2.416 1.00 67.62 82 ASP A C 1
ATOM 638 O O . ASP A 1 82 ? 10.302 16.338 -1.515 1.00 67.62 82 ASP A O 1
ATOM 642 N N . GLU A 1 83 ? 11.545 15.302 -3.064 1.00 60.94 83 GLU A N 1
ATOM 643 C CA . GLU A 1 83 ? 12.838 15.915 -2.703 1.00 60.94 83 GLU A CA 1
ATOM 644 C C . GLU A 1 83 ? 12.822 17.461 -2.723 1.00 60.94 83 GLU A C 1
ATOM 646 O O . GLU A 1 83 ? 13.758 18.113 -2.269 1.00 60.94 83 GLU A O 1
ATOM 651 N N . LYS A 1 84 ? 11.724 18.075 -3.185 1.00 57.16 84 LYS A N 1
ATOM 652 C CA . LYS A 1 84 ? 11.482 19.524 -3.136 1.00 57.16 84 LYS A CA 1
ATOM 653 C C . LYS A 1 84 ? 10.995 20.039 -1.776 1.00 57.16 84 LYS A C 1
ATOM 655 O O . LYS A 1 84 ? 10.923 21.252 -1.598 1.00 57.16 84 LYS A O 1
ATOM 660 N N . LYS A 1 85 ? 10.683 19.164 -0.815 1.00 49.19 85 LYS A N 1
ATOM 661 C CA . LYS A 1 85 ? 10.201 19.539 0.526 1.00 49.19 85 LYS A CA 1
ATOM 662 C C . LYS A 1 85 ? 11.062 18.927 1.636 1.00 49.19 85 LYS A C 1
ATOM 664 O O . LYS A 1 85 ? 10.554 18.496 2.661 1.00 49.19 85 LYS A O 1
ATOM 669 N N . ALA A 1 86 ? 12.382 18.903 1.460 1.00 45.44 86 ALA A N 1
ATOM 670 C CA . ALA A 1 86 ? 13.302 18.622 2.559 1.00 45.44 86 ALA A CA 1
ATOM 671 C C . ALA A 1 86 ? 13.411 19.853 3.485 1.00 45.44 86 ALA A C 1
ATOM 673 O O . ALA A 1 86 ? 14.337 20.652 3.385 1.00 45.44 86 ALA A O 1
ATOM 674 N N . ALA A 1 87 ? 12.434 20.013 4.377 1.00 41.34 87 ALA A N 1
ATOM 675 C CA . ALA A 1 87 ? 12.520 20.851 5.573 1.00 41.34 87 ALA A CA 1
ATOM 676 C C . ALA A 1 87 ? 12.309 19.948 6.806 1.00 41.34 87 ALA A C 1
ATOM 678 O O . ALA A 1 87 ? 11.608 18.940 6.698 1.00 41.34 87 ALA A O 1
ATOM 679 N N . PRO A 1 88 ? 12.966 20.236 7.944 1.00 45.50 88 PRO A N 1
ATOM 680 C CA . PRO A 1 88 ? 13.275 19.247 8.971 1.00 45.50 88 PRO A CA 1
ATOM 681 C C . PRO A 1 88 ? 12.022 18.649 9.615 1.00 45.50 88 PRO A C 1
ATOM 683 O O . PRO A 1 88 ? 11.099 19.353 10.023 1.00 45.50 88 PRO A O 1
ATOM 686 N N . VAL A 1 89 ? 12.044 17.321 9.720 1.00 57.66 89 VAL A N 1
ATOM 687 C CA . VAL A 1 89 ? 11.050 16.477 10.382 1.00 57.66 89 VAL A CA 1
ATOM 688 C C . VAL A 1 89 ? 10.697 17.007 11.777 1.00 57.66 89 VAL A C 1
ATOM 690 O O . VAL A 1 89 ? 11.522 17.029 12.686 1.00 57.66 89 VAL A O 1
ATOM 693 N N . SER A 1 90 ? 9.440 17.418 11.931 1.00 41.47 90 SER A N 1
ATOM 694 C CA . SER A 1 90 ? 8.751 17.613 13.211 1.00 41.47 90 SER A CA 1
ATOM 695 C C . SER A 1 90 ? 7.587 16.617 13.261 1.00 41.47 90 SER A C 1
ATOM 697 O O . SER A 1 90 ? 6.999 16.343 12.211 1.00 41.47 90 SER A O 1
ATOM 699 N N . PRO A 1 91 ? 7.269 16.028 14.426 1.00 57.59 91 PRO A N 1
ATOM 700 C CA . PRO A 1 91 ? 6.315 14.934 14.516 1.00 57.59 91 PRO A CA 1
ATOM 701 C C . PRO A 1 91 ? 4.888 15.428 14.247 1.00 57.59 91 PRO A C 1
ATOM 703 O O . PRO A 1 91 ? 4.483 16.464 14.762 1.00 57.59 91 PRO A O 1
ATOM 706 N N . VAL A 1 92 ? 4.162 14.644 13.442 1.00 61.00 92 VAL A N 1
ATOM 707 C CA . VAL A 1 92 ? 2.694 14.516 13.357 1.00 61.00 92 VAL A CA 1
ATOM 708 C C . VAL A 1 92 ? 1.859 15.746 13.732 1.00 61.00 92 VAL A C 1
ATOM 710 O O . VAL A 1 92 ? 1.606 15.993 14.902 1.00 61.00 92 VAL A O 1
ATOM 713 N N . THR A 1 93 ? 1.368 16.458 12.718 1.00 41.16 93 THR A N 1
ATOM 714 C CA . THR A 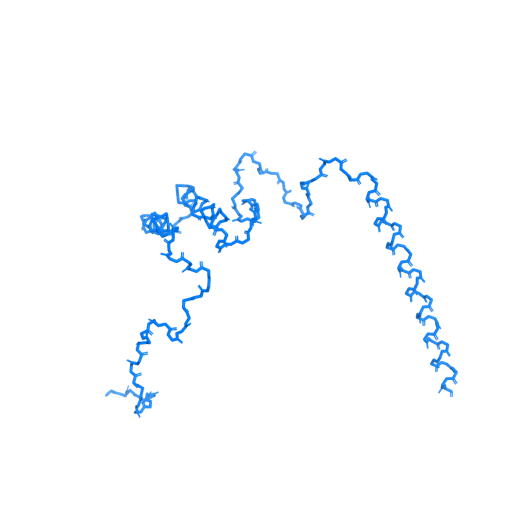1 93 ? 0.108 17.241 12.646 1.00 41.16 93 THR A CA 1
ATOM 715 C C . THR A 1 93 ? 0.135 17.964 11.286 1.00 41.16 93 THR A C 1
ATOM 717 O O . THR A 1 93 ? 1.197 18.377 10.844 1.00 41.16 93 THR A O 1
ATOM 720 N N . GLU A 1 94 ? -0.905 18.210 10.498 1.00 41.28 94 GLU A N 1
ATOM 721 C CA . GLU A 1 94 ? -2.331 17.911 10.479 1.00 41.28 94 GLU A CA 1
ATOM 722 C C . GLU A 1 94 ? -2.816 18.532 9.152 1.00 41.28 94 GLU A C 1
ATOM 724 O O . GLU A 1 94 ? -2.587 19.716 8.908 1.00 41.28 94 GLU A O 1
ATOM 729 N N . ALA A 1 95 ? -3.464 17.768 8.271 1.00 43.75 95 ALA A N 1
ATOM 730 C CA . ALA A 1 95 ? -4.219 18.342 7.158 1.00 43.75 95 ALA A CA 1
ATOM 731 C C . ALA A 1 95 ? -5.670 18.533 7.609 1.00 43.75 95 ALA A C 1
ATOM 733 O O . ALA A 1 95 ? -6.518 17.685 7.337 1.00 43.75 95 ALA A O 1
ATOM 734 N N . ARG A 1 96 ? -5.953 19.630 8.328 1.00 47.88 96 ARG A N 1
ATOM 735 C CA . ARG A 1 96 ? -7.319 20.177 8.447 1.00 47.88 96 ARG A CA 1
ATOM 736 C C . ARG A 1 96 ? -7.368 21.637 8.931 1.00 47.88 96 ARG A C 1
ATOM 738 O O . ARG A 1 96 ? -7.986 21.959 9.941 1.00 47.88 96 ARG A O 1
ATOM 745 N N . SER A 1 97 ? -6.772 22.559 8.182 1.00 51.22 97 SER A N 1
ATOM 746 C CA . SER A 1 97 ? -7.205 23.967 8.205 1.00 51.22 97 SER A CA 1
ATOM 747 C C . SER A 1 97 ? -8.566 24.017 7.499 1.00 51.22 97 SER A C 1
ATOM 749 O O . SER A 1 97 ? -8.618 23.728 6.313 1.00 51.22 97 SER A O 1
ATOM 751 N N . GLU A 1 98 ? -9.712 24.147 8.171 1.00 41.56 98 GLU A N 1
ATOM 752 C CA . GLU A 1 98 ? -10.247 25.424 8.676 1.00 41.56 98 GLU A CA 1
ATOM 753 C C . GLU A 1 98 ? -11.103 25.282 9.970 1.00 41.56 98 GLU A C 1
ATOM 755 O O . GLU A 1 98 ? -11.861 26.183 10.317 1.00 41.56 98 GLU A O 1
ATOM 760 N N . ALA A 1 99 ? -10.976 24.186 10.739 1.00 43.31 99 ALA A N 1
ATOM 761 C CA . ALA A 1 99 ? -11.758 23.954 11.978 1.00 43.31 99 ALA A CA 1
ATOM 762 C C . ALA A 1 99 ? -10.958 24.081 13.304 1.00 43.31 99 ALA A C 1
ATOM 764 O O . ALA A 1 99 ? -11.497 23.856 14.389 1.00 43.31 99 ALA A O 1
ATOM 765 N N . ALA A 1 100 ? -9.669 24.435 13.245 1.00 42.12 100 ALA A N 1
ATOM 766 C CA . ALA A 1 100 ? -8.718 24.249 14.352 1.00 42.12 100 ALA A CA 1
ATOM 767 C C . ALA A 1 100 ? -8.771 25.295 15.491 1.00 42.12 100 ALA A C 1
ATOM 769 O O . ALA A 1 100 ? -8.334 25.007 16.607 1.00 42.12 100 ALA A O 1
ATOM 770 N N . ALA A 1 101 ? -9.329 26.493 15.277 1.00 41.94 101 ALA A N 1
ATOM 771 C CA . ALA A 1 101 ? -9.283 27.553 16.297 1.00 41.94 101 ALA A CA 1
ATOM 772 C C . ALA A 1 101 ? -10.189 27.282 17.522 1.00 41.94 101 ALA A C 1
ATOM 774 O O . ALA A 1 101 ? -9.834 27.648 18.640 1.00 41.94 101 ALA A O 1
ATOM 775 N N . ALA A 1 102 ? -11.326 26.599 17.342 1.00 44.78 102 ALA A N 1
ATOM 776 C CA . ALA A 1 102 ? -12.253 26.270 18.435 1.00 44.78 102 ALA A CA 1
ATOM 777 C C . ALA A 1 102 ? -11.905 24.951 19.158 1.00 44.78 102 ALA A C 1
ATOM 779 O O . ALA A 1 102 ? -12.224 24.767 20.335 1.00 44.78 102 ALA A O 1
ATOM 780 N N . ALA A 1 103 ? -11.229 24.023 18.473 1.00 47.59 103 ALA A N 1
ATOM 781 C CA . ALA A 1 103 ? -10.855 22.726 19.036 1.00 47.59 103 ALA A CA 1
AT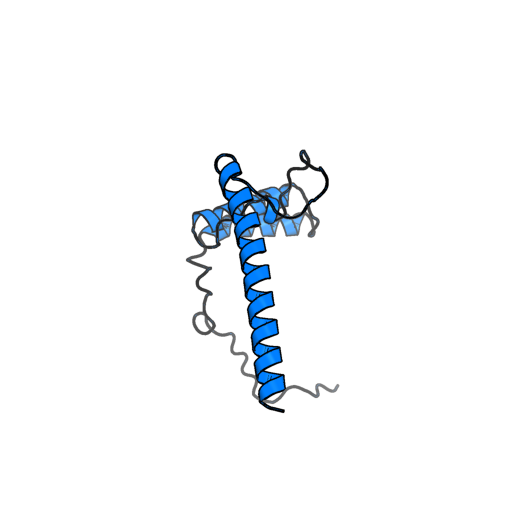OM 782 C C . ALA A 1 103 ? -9.636 22.815 19.974 1.00 47.59 103 ALA A C 1
ATOM 784 O O . ALA A 1 103 ? -9.590 22.113 20.983 1.00 47.59 103 ALA A O 1
ATOM 785 N N . SER A 1 104 ? -8.682 23.712 19.693 1.00 49.75 104 SER A N 1
ATOM 786 C CA . SER A 1 104 ? -7.435 23.829 20.467 1.00 49.75 104 SER A CA 1
ATOM 787 C C . SER A 1 104 ? -7.649 24.380 21.891 1.00 49.75 104 SER A C 1
ATOM 789 O O . SER A 1 104 ? -7.052 23.901 22.862 1.00 49.75 104 SER A O 1
ATOM 791 N N . SER A 1 105 ? -8.594 25.311 22.058 1.00 56.09 105 SER A N 1
ATOM 792 C CA . SER A 1 105 ? -9.044 25.783 23.375 1.00 56.09 105 SER A CA 1
ATOM 793 C C . SER A 1 105 ? -9.840 24.707 24.125 1.00 56.09 105 SER A C 1
ATOM 795 O O . SER A 1 105 ? -9.634 24.503 25.318 1.00 56.09 105 SER A O 1
ATOM 797 N N . SER A 1 106 ? -10.686 23.948 23.426 1.00 57.19 106 SER A N 1
ATOM 798 C CA . SER A 1 106 ? -11.502 22.872 24.007 1.00 57.19 106 SER A CA 1
ATOM 799 C C . SER A 1 106 ? -10.664 21.683 24.500 1.00 57.19 106 SER A C 1
ATOM 801 O O . SER A 1 106 ? -10.920 21.153 25.582 1.00 57.19 106 SER A O 1
ATOM 803 N N . ALA A 1 107 ? -9.628 21.291 23.750 1.00 65.44 107 ALA A N 1
ATOM 804 C CA . ALA A 1 107 ? -8.700 20.227 24.137 1.00 65.44 107 ALA A CA 1
ATOM 805 C C . ALA A 1 107 ? -7.830 20.629 25.341 1.00 65.44 107 ALA A C 1
ATOM 807 O O . ALA A 1 107 ? -7.646 19.833 26.264 1.00 65.44 107 ALA A O 1
ATOM 808 N N . SER A 1 108 ? -7.367 21.884 25.375 1.00 66.56 108 SER A N 1
ATOM 809 C CA . SER A 1 108 ? -6.601 22.431 26.505 1.00 66.56 108 SER A CA 1
ATOM 810 C C . SER A 1 108 ? -7.452 22.532 27.777 1.00 66.56 108 SER A C 1
ATOM 812 O O . SER A 1 108 ? -7.002 22.143 28.853 1.00 66.56 108 SER A O 1
ATOM 814 N N . ASN A 1 109 ? -8.712 22.962 27.652 1.00 84.62 109 ASN A N 1
ATOM 815 C CA . ASN A 1 109 ? -9.647 23.032 28.777 1.00 84.62 109 ASN A CA 1
ATOM 816 C C . ASN A 1 109 ? -10.014 21.641 29.320 1.00 84.62 109 ASN A C 1
ATOM 818 O O . ASN A 1 109 ? -10.011 21.435 30.533 1.00 84.62 109 ASN A O 1
ATOM 822 N N . ARG A 1 110 ? -10.249 20.657 28.441 1.00 90.75 110 ARG A N 1
ATOM 823 C CA . ARG A 1 110 ? -10.586 19.283 28.849 1.00 90.75 110 ARG A CA 1
ATOM 824 C C . ARG A 1 110 ? -9.426 18.576 29.553 1.00 90.75 110 ARG A C 1
ATOM 826 O O . ARG A 1 110 ? -9.653 17.803 30.480 1.00 90.75 110 ARG A O 1
ATOM 833 N N . LEU A 1 111 ? -8.184 18.849 29.148 1.00 88.81 111 LEU A N 1
ATOM 834 C CA . LEU A 1 111 ? -7.000 18.302 29.813 1.00 88.81 111 LEU A CA 1
ATOM 835 C C . LEU A 1 111 ? -6.825 18.868 31.232 1.00 88.81 111 LEU A C 1
ATOM 837 O O . LEU A 1 111 ? -6.493 18.123 32.153 1.00 88.81 111 LEU A O 1
ATOM 841 N N . GLU A 1 112 ? -7.066 20.164 31.426 1.00 92.62 112 GLU A N 1
ATOM 842 C CA . GLU A 1 112 ? -7.008 20.793 32.752 1.00 92.62 112 GLU A CA 1
ATOM 843 C C . GLU A 1 112 ? -8.126 20.295 33.683 1.00 92.62 112 GLU A C 1
ATOM 845 O O . GLU A 1 112 ? -7.886 20.066 34.871 1.00 92.62 112 GLU A O 1
ATOM 850 N N . GLU A 1 113 ? -9.324 20.049 33.151 1.00 93.50 113 GLU A N 1
ATOM 851 C CA . GLU A 1 113 ? -10.437 19.456 33.900 1.00 93.50 113 GLU A CA 1
ATOM 852 C C . GLU A 1 113 ? -10.119 18.023 34.360 1.00 93.50 113 GLU A C 1
ATOM 854 O O . GLU A 1 113 ? -10.214 17.721 35.552 1.00 93.50 113 GLU A O 1
ATOM 859 N N . LEU A 1 114 ? -9.605 17.179 33.457 1.00 92.56 114 LEU A N 1
ATOM 860 C CA . LEU A 1 114 ? -9.200 15.803 33.771 1.00 92.56 114 LEU A CA 1
ATOM 861 C C . LEU A 1 114 ? -8.083 15.735 34.820 1.00 92.56 114 LEU A C 1
ATOM 863 O O . LEU A 1 114 ? -8.083 14.844 35.672 1.00 92.56 114 LEU A O 1
ATOM 867 N N . LYS A 1 115 ? -7.120 16.665 34.799 1.00 94.69 115 LYS A N 1
ATOM 868 C CA . LYS A 1 115 ? -6.066 16.725 35.828 1.00 94.69 115 LYS A CA 1
ATOM 869 C C . LYS A 1 115 ? -6.636 17.056 37.207 1.00 94.69 115 LYS A C 1
ATOM 871 O O . LYS A 1 115 ? -6.214 16.460 38.198 1.00 94.69 115 LYS A O 1
ATOM 876 N N . ARG A 1 116 ? -7.599 17.982 37.282 1.00 95.88 116 ARG A N 1
ATOM 877 C CA . ARG A 1 116 ? -8.264 18.360 38.542 1.00 95.88 116 ARG A CA 1
ATOM 878 C C . ARG A 1 116 ? -9.114 17.222 39.096 1.00 95.88 116 ARG A C 1
ATOM 880 O O . ARG A 1 116 ? -9.091 16.990 40.303 1.00 95.88 116 ARG A O 1
ATOM 887 N N . GLU A 1 117 ? -9.823 16.501 38.233 1.00 96.19 117 GLU A N 1
ATOM 888 C CA . GLU A 1 117 ? -10.616 15.333 38.624 1.00 96.19 117 GLU A CA 1
ATOM 889 C C . GLU A 1 117 ? -9.725 14.196 39.148 1.00 96.19 117 GLU A C 1
ATOM 891 O O . GLU A 1 117 ? -9.956 13.688 40.246 1.00 96.19 117 GLU A O 1
ATOM 896 N N . ASN A 1 118 ? -8.626 13.883 38.452 1.00 94.38 118 ASN A N 1
ATOM 897 C CA . ASN A 1 118 ? -7.656 12.888 38.919 1.00 94.38 118 ASN A CA 1
ATOM 898 C C . ASN A 1 118 ? -7.026 13.266 40.269 1.00 94.38 118 ASN A C 1
ATOM 900 O O . ASN A 1 118 ? -6.859 12.404 41.129 1.00 94.38 118 ASN A O 1
ATOM 904 N N . ALA A 1 119 ? -6.716 14.546 40.497 1.00 96.44 119 ALA A N 1
ATOM 905 C CA . ALA A 1 119 ? -6.181 15.001 41.781 1.00 96.44 119 ALA A CA 1
ATOM 906 C C . ALA A 1 119 ? -7.180 14.796 42.936 1.00 96.44 119 ALA A C 1
ATOM 908 O O . ALA A 1 119 ? -6.783 14.365 44.018 1.00 96.44 119 ALA A O 1
ATOM 909 N N . ARG A 1 120 ? -8.478 15.042 42.704 1.00 96.31 120 ARG A N 1
ATOM 910 C CA . ARG A 1 120 ? -9.532 14.793 43.705 1.00 96.31 120 ARG A CA 1
ATOM 911 C C . ARG A 1 120 ? -9.664 13.311 44.033 1.00 96.31 120 ARG A C 1
ATOM 913 O O . ARG A 1 120 ? -9.666 12.964 45.209 1.00 96.31 120 ARG A O 1
ATOM 920 N N . LEU A 1 121 ? -9.687 12.450 43.016 1.00 95.12 121 LEU A N 1
ATOM 921 C CA . LEU A 1 121 ? -9.766 10.999 43.205 1.00 95.12 121 LEU A CA 1
ATOM 922 C C . LEU A 1 121 ? -8.561 10.456 43.980 1.00 95.12 121 LEU A C 1
ATOM 924 O O . LEU A 1 121 ? -8.708 9.566 44.814 1.00 95.12 121 LEU A O 1
ATOM 928 N N . VAL A 1 122 ? -7.365 11.004 43.746 1.00 95.56 122 VAL A N 1
ATOM 929 C CA . VAL A 1 122 ? -6.163 10.636 44.506 1.00 95.56 122 VAL A CA 1
ATOM 930 C C . VAL A 1 122 ? -6.299 11.025 45.979 1.00 95.56 122 VAL A C 1
ATOM 932 O O . VAL A 1 122 ? -5.979 10.214 46.845 1.00 95.56 122 VAL A O 1
ATOM 935 N N . GLU A 1 123 ? -6.798 12.223 46.284 1.00 95.69 123 GLU A N 1
ATOM 936 C CA . GLU A 1 123 ? -7.013 12.658 47.669 1.00 95.69 123 GLU A CA 1
ATOM 937 C C . GLU A 1 123 ? -8.136 11.872 48.363 1.00 95.69 123 GLU A C 1
ATOM 939 O O . GLU A 1 123 ? -8.002 11.509 49.531 1.00 95.69 123 GLU A O 1
ATOM 944 N N . GLU A 1 124 ? -9.212 11.534 47.654 1.00 95.19 124 GLU A N 1
ATOM 945 C CA . GLU A 1 124 ? -10.264 10.653 48.172 1.00 95.19 124 GLU A CA 1
ATOM 946 C C . GLU A 1 124 ? -9.739 9.248 48.455 1.00 95.19 124 GLU A C 1
ATOM 948 O O . GLU A 1 124 ? -10.001 8.709 49.530 1.00 95.19 124 GLU A O 1
ATOM 953 N N . ARG A 1 125 ? -8.934 8.671 47.553 1.00 93.81 125 ARG A N 1
ATOM 954 C CA . ARG A 1 125 ? -8.296 7.373 47.802 1.00 93.81 125 ARG A CA 1
ATOM 955 C C . ARG A 1 125 ? -7.367 7.419 49.009 1.00 93.81 125 ARG A C 1
ATOM 957 O O . ARG A 1 125 ? -7.453 6.529 49.845 1.00 93.81 125 ARG A O 1
ATOM 964 N N . LYS A 1 126 ? -6.556 8.470 49.161 1.00 94.69 126 LYS A N 1
ATOM 965 C CA . LYS A 1 126 ? -5.689 8.637 50.340 1.00 94.69 126 LYS A CA 1
ATOM 966 C C . LYS A 1 126 ? -6.485 8.739 51.639 1.00 94.69 126 LYS A C 1
ATOM 968 O O . LYS A 1 126 ? -6.084 8.154 52.639 1.00 94.69 126 LYS A O 1
ATOM 973 N N . LYS A 1 127 ? -7.612 9.457 51.640 1.00 93.00 127 LYS A N 1
ATOM 974 C CA . LYS A 1 127 ? -8.506 9.538 52.807 1.00 93.00 127 LYS A CA 1
ATOM 975 C C . LYS A 1 127 ? -9.127 8.183 53.130 1.00 93.00 127 LYS A C 1
ATOM 977 O O . LYS A 1 127 ? -9.123 7.789 54.287 1.00 93.00 127 LYS A O 1
ATOM 982 N N . GLN A 1 128 ? -9.577 7.445 52.115 1.00 90.62 128 GLN A N 1
ATOM 983 C CA . GLN A 1 128 ? -10.085 6.084 52.298 1.00 90.62 128 GLN A CA 1
ATOM 984 C C . GLN A 1 128 ? -9.002 5.123 52.810 1.00 90.62 128 GLN A C 1
ATOM 986 O O . GLN A 1 128 ? -9.306 4.241 53.603 1.00 90.62 128 GLN A O 1
ATOM 991 N N . GLU A 1 129 ? -7.747 5.274 52.385 1.00 89.62 129 GLU A N 1
ATOM 992 C CA . GLU A 1 129 ? -6.616 4.487 52.897 1.00 89.62 129 GLU A CA 1
ATOM 993 C C . GLU A 1 129 ? -6.225 4.876 54.330 1.00 89.62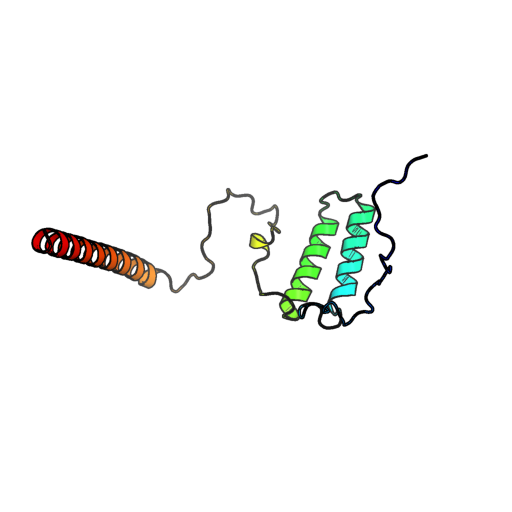 129 GLU A C 1
ATOM 995 O O . GLU A 1 129 ? -5.796 4.014 55.094 1.00 89.62 129 GLU A O 1
ATOM 1000 N N . ALA A 1 130 ? -6.393 6.147 54.707 1.00 87.44 130 ALA A N 1
ATOM 1001 C CA . ALA A 1 130 ? -6.154 6.637 56.062 1.00 87.44 130 ALA A CA 1
ATOM 1002 C C . ALA A 1 130 ? -7.269 6.247 57.045 1.00 87.44 130 ALA A C 1
ATOM 1004 O O . ALA A 1 130 ? -6.972 5.980 58.199 1.00 87.44 130 ALA A O 1
ATOM 1005 N N . GLU A 1 131 ? -8.527 6.190 56.597 1.00 86.81 131 GLU A N 1
ATOM 1006 C CA . GLU A 1 131 ? -9.672 5.743 57.407 1.00 86.81 131 GLU A CA 1
ATOM 1007 C C . GLU A 1 131 ? -9.724 4.211 57.552 1.00 86.81 131 GLU A C 1
ATOM 1009 O O . GLU A 1 131 ? -10.273 3.685 58.514 1.00 86.81 131 GLU A O 1
ATOM 1014 N N . LYS A 1 132 ? -9.122 3.480 56.603 1.00 82.19 132 LYS A N 1
ATOM 1015 C CA . LYS A 1 132 ? -8.948 2.018 56.667 1.00 82.19 132 LYS A CA 1
ATOM 1016 C C . LYS A 1 132 ? -7.724 1.572 57.481 1.00 82.19 132 LYS A C 1
ATOM 1018 O O . LYS A 1 132 ? -7.491 0.365 57.573 1.00 82.19 132 LYS A O 1
ATOM 1023 N N . ARG A 1 133 ? -6.934 2.505 58.017 1.00 61.81 133 ARG A N 1
ATOM 1024 C CA . ARG A 1 133 ? -5.806 2.247 58.924 1.00 61.81 133 ARG A CA 1
ATOM 1025 C C . ARG A 1 133 ? -6.210 2.500 60.367 1.00 61.81 133 ARG A C 1
ATOM 1027 O O . ARG A 1 133 ? -5.720 1.727 61.216 1.00 61.81 133 ARG A O 1
#

pLDDT: mean 75.91, std 18.93, range [41.16, 96.44]